Protein AF-A0A6V8P7H9-F1 (afdb_monomer_lite)

Secondary structure (DSSP, 8-state):
-HHHHHHHHHHHHTHHHHHHHHHHHHHHHHT-SS--HHHHHHHHHHHHHTT--HHHHHHH-

InterPro domains:
  IPR013822 Signal recognition particle SRP54, helical bundle [PF02881] (21-61)
  IPR036225 SRP/SRP receptor, N-terminal [SSF47364] (7-61)
  IPR042101 Signal recognition particle SRP54, N-terminal domain superfamily [G3DSA:1.20.120.140] (1-61)

Organism: NCBI:txid2754717

Sequence (61 aa):
MTEKILLDRLKQALTRSRRNLSETLNIIISRFKSVDESIWEEI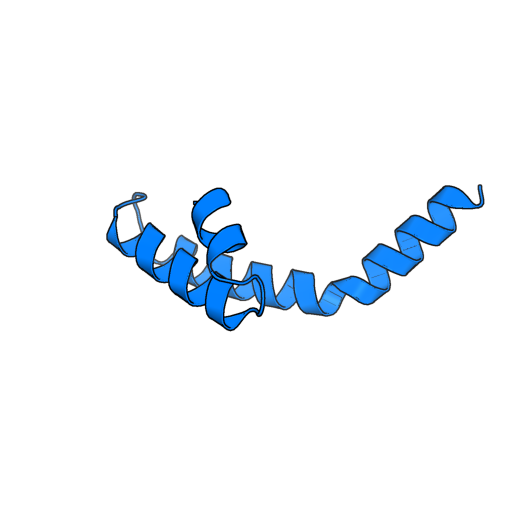EEGLILADIGVATTLYLI

Radius of gyration: 14.75 Å; chains: 1; bounding box: 39×18×34 Å

Structure (mmCIF, N/CA/C/O backbone):
data_AF-A0A6V8P7H9-F1
#
_entry.id   AF-A0A6V8P7H9-F1
#
loop_
_atom_site.group_PDB
_atom_site.id
_atom_site.type_symbol
_atom_site.label_atom_id
_atom_site.label_alt_id
_atom_site.label_comp_id
_atom_site.label_asym_id
_atom_site.label_entity_id
_atom_site.label_seq_id
_atom_site.pdbx_PDB_ins_code
_atom_site.Cartn_x
_atom_site.Cartn_y
_atom_site.Cartn_z
_atom_site.occupancy
_atom_site.B_iso_or_equiv
_atom_site.auth_seq_id
_atom_site.auth_comp_id
_atom_site.auth_asym_id
_atom_site.auth_atom_id
_atom_site.pdbx_PDB_model_num
ATOM 1 N N . MET A 1 1 ? 26.078 -12.196 -12.180 1.00 63.81 1 MET A N 1
ATOM 2 C CA . MET A 1 1 ? 26.501 -10.781 -12.020 1.00 63.81 1 MET A CA 1
ATOM 3 C C . MET A 1 1 ? 25.479 -9.801 -12.608 1.00 63.81 1 MET A C 1
ATOM 5 O O . MET A 1 1 ? 25.122 -8.854 -11.925 1.00 63.81 1 MET A O 1
ATOM 9 N N . THR A 1 2 ? 24.949 -10.044 -13.810 1.00 77.94 2 THR A N 1
ATOM 10 C CA . THR A 1 2 ? 23.986 -9.168 -14.518 1.00 77.94 2 THR A CA 1
ATOM 11 C C . THR A 1 2 ? 22.613 -9.046 -13.848 1.00 77.94 2 THR A C 1
ATOM 13 O O . THR A 1 2 ? 22.047 -7.961 -13.772 1.00 77.94 2 THR A O 1
ATOM 16 N N . GLU A 1 3 ? 22.097 -10.145 -13.304 1.00 83.31 3 GLU A N 1
ATOM 17 C CA . GLU A 1 3 ? 20.774 -10.196 -12.666 1.00 83.31 3 GLU A CA 1
ATOM 18 C C . GLU A 1 3 ? 20.695 -9.336 -11.395 1.00 83.31 3 GLU A C 1
ATOM 20 O O . GLU A 1 3 ? 19.732 -8.602 -11.186 1.00 83.31 3 GLU A O 1
ATOM 25 N N . LYS A 1 4 ? 21.771 -9.331 -10.597 1.00 88.00 4 LYS A N 1
ATOM 26 C CA . LYS A 1 4 ? 21.893 -8.481 -9.406 1.00 88.00 4 LYS A CA 1
ATOM 27 C C . LYS A 1 4 ? 21.824 -6.994 -9.771 1.00 88.00 4 LYS A C 1
ATOM 29 O O . LYS A 1 4 ? 21.092 -6.242 -9.14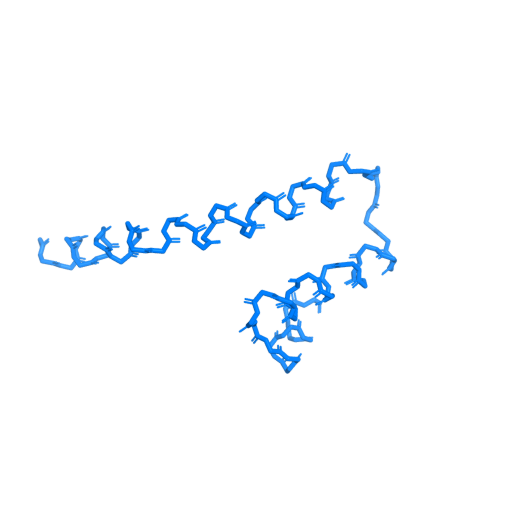1 1.00 88.00 4 LYS A O 1
ATOM 34 N N . ILE A 1 5 ? 22.520 -6.594 -10.836 1.00 93.94 5 ILE A N 1
ATOM 35 C CA . ILE A 1 5 ? 22.531 -5.208 -11.327 1.00 93.94 5 ILE A CA 1
ATOM 36 C C . ILE A 1 5 ? 21.135 -4.787 -11.810 1.00 93.94 5 ILE A C 1
ATOM 38 O O . ILE A 1 5 ? 20.704 -3.669 -11.540 1.00 93.94 5 ILE A O 1
ATOM 42 N N . LEU A 1 6 ? 20.409 -5.673 -12.499 1.00 93.94 6 LEU A N 1
ATOM 43 C CA . LEU A 1 6 ? 19.039 -5.403 -12.942 1.00 93.94 6 LEU A CA 1
ATOM 44 C C . LEU A 1 6 ? 18.090 -5.210 -11.750 1.00 93.94 6 LEU A C 1
ATOM 46 O O . LEU A 1 6 ? 17.33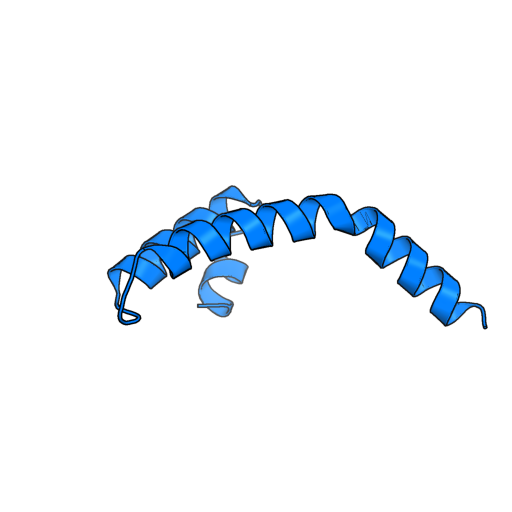7 -4.236 -11.714 1.00 93.94 6 LEU A O 1
ATOM 50 N N . LEU A 1 7 ? 18.165 -6.101 -10.760 1.00 94.81 7 LEU A N 1
ATOM 51 C CA . LEU A 1 7 ? 17.343 -6.026 -9.556 1.00 94.81 7 LEU A CA 1
ATOM 52 C C . LEU A 1 7 ? 17.646 -4.759 -8.738 1.00 94.81 7 LEU A C 1
ATOM 54 O O . LEU A 1 7 ? 16.728 -4.120 -8.225 1.00 94.81 7 LEU A O 1
ATOM 58 N N . ASP A 1 8 ? 18.916 -4.362 -8.646 1.00 95.25 8 ASP A N 1
ATOM 59 C CA . ASP A 1 8 ? 19.334 -3.150 -7.935 1.00 95.25 8 ASP A CA 1
ATOM 60 C C . ASP A 1 8 ? 18.831 -1.875 -8.636 1.00 95.25 8 ASP A C 1
ATOM 62 O O . ASP A 1 8 ? 18.333 -0.960 -7.973 1.00 95.25 8 ASP A O 1
ATOM 66 N N . ARG A 1 9 ? 18.851 -1.836 -9.977 1.00 94.44 9 ARG A N 1
ATOM 67 C CA . ARG A 1 9 ? 18.263 -0.732 -10.759 1.00 94.44 9 ARG A CA 1
ATOM 68 C C . ARG A 1 9 ? 16.744 -0.660 -10.606 1.00 94.44 9 ARG A C 1
ATOM 70 O O . ARG A 1 9 ? 16.204 0.434 -10.452 1.00 94.44 9 ARG A O 1
ATOM 77 N N . LEU A 1 10 ? 16.063 -1.807 -10.601 1.00 94.44 10 LEU A N 1
ATOM 78 C CA . LEU A 1 10 ? 14.618 -1.878 -10.374 1.00 94.44 10 LEU A CA 1
ATOM 79 C C . LEU A 1 10 ? 14.246 -1.352 -8.979 1.00 94.44 10 LEU A C 1
ATOM 81 O O . LEU A 1 10 ? 13.352 -0.519 -8.843 1.00 94.44 10 LEU A O 1
ATOM 85 N N . LYS A 1 11 ? 14.975 -1.776 -7.939 1.00 93.06 11 LYS A N 1
ATOM 86 C CA . LYS A 1 11 ? 14.784 -1.283 -6.565 1.00 93.06 11 LYS A CA 1
ATOM 87 C C . LYS A 1 11 ? 15.002 0.227 -6.460 1.00 93.06 11 LYS A C 1
ATOM 89 O O . LYS A 1 11 ? 14.219 0.901 -5.791 1.00 93.06 11 LYS A O 1
ATOM 94 N N . GLN A 1 12 ? 16.030 0.767 -7.119 1.00 95.44 12 GLN A N 1
ATOM 95 C CA . GLN A 1 12 ? 16.254 2.216 -7.172 1.00 95.44 12 GLN A CA 1
ATOM 96 C C . GLN A 1 12 ? 15.073 2.946 -7.817 1.00 95.44 12 GLN A C 1
ATOM 98 O O . GLN A 1 12 ? 14.549 3.886 -7.220 1.00 95.44 12 GLN A O 1
ATOM 103 N N . ALA A 1 13 ? 14.604 2.484 -8.978 1.00 95.31 13 ALA A N 1
ATOM 104 C CA . ALA A 1 13 ? 13.478 3.101 -9.679 1.00 95.31 13 ALA A CA 1
ATOM 105 C C . ALA A 1 13 ? 12.189 3.115 -8.834 1.00 95.31 13 ALA A C 1
ATOM 107 O O . ALA A 1 13 ? 11.457 4.102 -8.832 1.00 95.31 13 ALA A O 1
ATOM 108 N N . LEU A 1 14 ? 11.948 2.058 -8.053 1.00 95.88 14 LEU A N 1
ATOM 109 C CA . LEU A 1 14 ? 10.767 1.923 -7.193 1.00 95.88 14 LEU A CA 1
ATOM 110 C C . LEU A 1 14 ? 10.918 2.570 -5.808 1.00 95.88 14 LEU A C 1
ATOM 112 O O . LEU A 1 14 ? 9.982 2.537 -5.009 1.00 95.88 14 LEU A O 1
ATOM 116 N N . THR A 1 15 ? 12.072 3.166 -5.492 1.00 95.75 15 THR A N 1
ATOM 117 C CA . THR A 1 15 ? 12.349 3.673 -4.137 1.00 95.75 15 THR A CA 1
ATOM 118 C C . THR A 1 15 ? 11.339 4.733 -3.700 1.00 95.75 15 THR A C 1
ATOM 120 O O . THR A 1 15 ? 10.908 4.716 -2.548 1.00 95.75 15 THR A O 1
ATOM 123 N N . ARG A 1 16 ? 10.914 5.623 -4.609 1.00 92.25 16 ARG A N 1
ATOM 124 C CA . ARG A 1 16 ? 9.932 6.674 -4.301 1.00 92.25 16 ARG A CA 1
ATOM 125 C C . ARG A 1 16 ? 8.556 6.091 -3.980 1.00 92.25 16 ARG A C 1
ATOM 127 O O . ARG A 1 16 ? 7.990 6.450 -2.954 1.00 92.25 16 ARG A O 1
ATOM 134 N N . SER A 1 17 ? 8.061 5.172 -4.810 1.00 89.56 17 SER A N 1
ATOM 135 C CA . SER A 1 17 ? 6.768 4.508 -4.599 1.00 89.56 17 SER A CA 1
ATOM 136 C C . SER A 1 17 ? 6.769 3.687 -3.313 1.00 89.56 17 SER A C 1
ATOM 138 O O . SER A 1 17 ? 5.856 3.818 -2.505 1.00 89.56 17 SER A O 1
ATOM 140 N N . ARG A 1 18 ? 7.846 2.927 -3.063 1.00 91.19 18 ARG A N 1
ATOM 141 C CA . ARG A 1 18 ? 8.016 2.175 -1.814 1.00 91.19 18 ARG A CA 1
ATOM 142 C C . ARG A 1 18 ? 7.989 3.097 -0.598 1.00 91.19 18 ARG A C 1
ATOM 144 O O . ARG A 1 18 ? 7.305 2.793 0.366 1.00 91.19 18 ARG A O 1
ATOM 151 N N . ARG A 1 19 ? 8.725 4.215 -0.639 1.00 93.12 19 ARG A N 1
ATOM 152 C CA . ARG A 1 19 ? 8.770 5.178 0.468 1.00 93.12 19 ARG A CA 1
ATOM 153 C C . ARG A 1 19 ? 7.389 5.770 0.747 1.00 93.12 19 ARG A C 1
ATOM 155 O O . ARG A 1 19 ? 6.974 5.760 1.895 1.00 93.12 19 ARG A O 1
ATOM 162 N N . ASN A 1 20 ? 6.682 6.227 -0.287 1.00 88.50 20 ASN A N 1
ATOM 163 C CA . ASN A 1 20 ? 5.345 6.803 -0.133 1.00 88.50 20 ASN A CA 1
ATOM 164 C C . ASN A 1 20 ? 4.359 5.782 0.462 1.00 88.50 20 ASN A C 1
ATOM 166 O O . ASN A 1 20 ? 3.647 6.110 1.402 1.00 88.50 20 ASN A O 1
ATOM 170 N N . LEU A 1 21 ? 4.372 4.535 -0.027 1.00 87.56 21 LEU A N 1
ATOM 171 C CA . LEU A 1 21 ? 3.527 3.466 0.512 1.00 87.56 21 LEU A CA 1
ATOM 172 C C . LEU A 1 2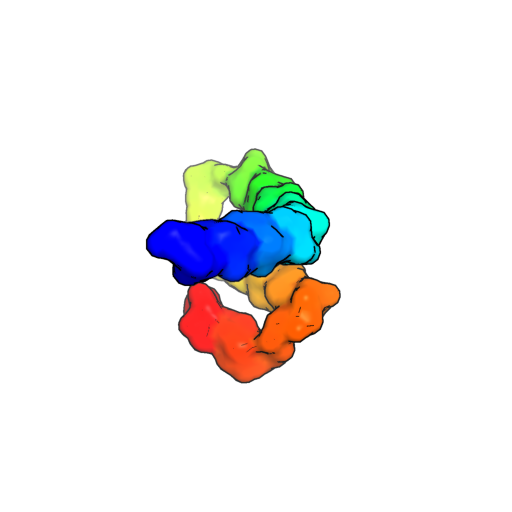1 ? 3.858 3.173 1.983 1.00 87.56 21 LEU A C 1
ATOM 174 O O . LEU A 1 21 ? 2.961 3.100 2.816 1.00 87.56 21 LEU A O 1
ATOM 178 N N . SER A 1 22 ? 5.144 3.038 2.321 1.00 88.19 22 SER A N 1
ATOM 179 C CA . SER A 1 22 ? 5.573 2.799 3.703 1.00 88.19 22 SER A CA 1
ATOM 180 C C . SER A 1 22 ? 5.233 3.959 4.639 1.00 88.19 22 SER A C 1
ATOM 182 O O . SER A 1 22 ? 4.883 3.714 5.787 1.00 88.19 22 SER A O 1
ATOM 184 N N . GLU A 1 23 ? 5.326 5.210 4.182 1.00 89.94 23 GLU A N 1
ATOM 185 C CA . GLU A 1 23 ? 4.938 6.388 4.968 1.00 89.94 23 GLU A CA 1
ATOM 186 C C . GLU A 1 23 ? 3.432 6.389 5.261 1.00 89.94 23 GLU A C 1
ATOM 188 O O . GLU A 1 23 ? 3.053 6.537 6.422 1.00 89.94 23 GLU A O 1
ATOM 193 N N . THR A 1 24 ? 2.588 6.130 4.256 1.00 83.94 24 THR A N 1
ATOM 194 C CA . THR A 1 24 ? 1.133 5.998 4.434 1.00 83.94 24 THR A CA 1
ATOM 195 C C . THR A 1 24 ? 0.786 4.879 5.417 1.00 83.94 24 THR A C 1
ATOM 197 O O . THR A 1 24 ? 0.077 5.118 6.392 1.00 83.94 24 THR A O 1
ATOM 200 N N . LEU A 1 25 ? 1.347 3.680 5.225 1.00 81.69 25 LEU A N 1
ATOM 201 C CA . LEU A 1 25 ? 1.091 2.536 6.105 1.00 81.69 25 LEU A CA 1
ATOM 202 C C . LEU A 1 25 ? 1.572 2.791 7.537 1.00 81.69 25 LEU A C 1
ATOM 204 O O . LEU A 1 25 ? 0.868 2.466 8.485 1.00 81.69 25 LEU A O 1
ATOM 208 N N . ASN A 1 26 ? 2.738 3.414 7.717 1.00 84.75 26 ASN A N 1
ATOM 209 C CA . ASN A 1 26 ? 3.236 3.751 9.049 1.00 84.75 26 ASN A CA 1
ATOM 210 C C . ASN A 1 26 ? 2.335 4.762 9.761 1.00 84.75 26 ASN A C 1
ATOM 212 O O . ASN A 1 26 ? 2.128 4.629 10.964 1.00 84.75 26 ASN A O 1
ATOM 216 N N . ILE A 1 27 ? 1.788 5.755 9.051 1.00 84.25 27 ILE A N 1
ATOM 217 C CA . ILE A 1 27 ? 0.842 6.713 9.638 1.00 84.25 27 ILE A CA 1
ATOM 218 C C . ILE A 1 27 ? -0.409 5.983 10.131 1.00 84.25 27 ILE A C 1
ATOM 220 O O . ILE A 1 27 ? -0.800 6.200 11.277 1.00 84.25 27 ILE A O 1
ATOM 224 N N . ILE A 1 28 ? -0.976 5.093 9.311 1.00 77.69 28 ILE A N 1
ATOM 225 C CA . ILE A 1 28 ? -2.160 4.294 9.657 1.00 77.69 28 ILE A CA 1
ATOM 226 C C . ILE A 1 28 ? -1.859 3.400 10.871 1.00 77.69 28 ILE A C 1
ATOM 228 O O . ILE A 1 28 ? -2.529 3.486 11.896 1.00 77.69 28 ILE A O 1
ATOM 232 N N . ILE A 1 29 ? -0.776 2.618 10.820 1.00 77.12 29 ILE A N 1
ATOM 233 C CA . ILE A 1 29 ? -0.406 1.659 11.874 1.00 77.12 29 ILE A CA 1
ATOM 234 C C . ILE A 1 29 ? -0.035 2.363 13.191 1.00 77.12 29 ILE A C 1
ATOM 236 O O . ILE A 1 29 ? -0.375 1.883 14.270 1.00 77.12 29 ILE A O 1
ATOM 240 N N . SER A 1 30 ? 0.650 3.511 13.134 1.00 78.94 30 SER A N 1
ATOM 241 C CA . SER A 1 30 ? 1.122 4.227 14.334 1.00 78.94 30 SER A CA 1
ATOM 242 C C . SER A 1 30 ? 0.005 4.775 15.225 1.00 78.94 30 SER A C 1
ATOM 244 O O . SER A 1 30 ? 0.255 5.108 16.385 1.00 78.94 30 SER A O 1
ATOM 246 N N . ARG A 1 31 ? -1.220 4.884 14.702 1.00 72.25 31 ARG A N 1
ATOM 247 C CA . ARG A 1 31 ? -2.360 5.460 15.417 1.00 72.25 31 ARG A CA 1
ATOM 248 C C . ARG A 1 31 ? -3.060 4.475 16.360 1.00 72.25 31 ARG A C 1
ATOM 250 O O . ARG A 1 31 ? -3.851 4.937 17.181 1.00 72.25 31 ARG A O 1
ATOM 257 N N . PHE A 1 32 ? -2.758 3.168 16.327 1.00 65.38 32 PHE A N 1
ATOM 258 C CA . PHE A 1 32 ? -3.626 2.173 16.977 1.00 65.38 32 PHE A CA 1
ATOM 259 C C . PHE A 1 32 ? -2.916 1.087 17.802 1.00 65.38 32 PHE A C 1
ATOM 261 O O . PHE A 1 32 ? -1.810 0.643 17.505 1.00 65.38 32 PHE A O 1
ATOM 268 N N . LYS A 1 33 ? -3.589 0.661 18.885 1.00 61.66 33 LYS A N 1
ATOM 269 C CA . LYS A 1 33 ? -3.137 -0.384 19.827 1.00 61.66 33 LYS A CA 1
ATOM 270 C C . LYS A 1 33 ? -3.519 -1.813 19.400 1.00 61.66 33 LYS A C 1
ATOM 272 O O . LYS A 1 33 ? -2.949 -2.758 19.939 1.00 61.66 33 LYS A O 1
ATOM 277 N N . SER A 1 34 ? -4.471 -1.974 18.479 1.00 66.12 34 SER A N 1
ATOM 278 C CA . SER A 1 34 ? -4.981 -3.259 17.977 1.00 66.12 34 SER A CA 1
ATOM 279 C C . SER A 1 34 ? -5.540 -3.093 16.562 1.00 66.12 34 SER A C 1
ATOM 281 O O . SER A 1 34 ? -6.063 -2.028 16.255 1.00 66.12 34 SER A O 1
ATOM 283 N N . VAL A 1 35 ? -5.431 -4.128 15.723 1.00 71.56 35 VAL A N 1
ATOM 284 C CA . VAL A 1 35 ? -5.965 -4.136 14.349 1.00 71.56 35 VAL A CA 1
ATOM 285 C C . VAL A 1 35 ? -7.468 -4.445 14.389 1.00 71.56 35 VAL A C 1
ATOM 287 O O . VAL A 1 35 ? -7.842 -5.524 14.848 1.00 71.56 35 VAL A O 1
ATOM 290 N N . ASP A 1 36 ? -8.311 -3.513 13.943 1.00 79.44 36 ASP A N 1
ATOM 291 C CA . ASP A 1 36 ? -9.773 -3.635 13.864 1.00 79.44 36 ASP A CA 1
ATOM 292 C C . ASP A 1 36 ? -10.294 -3.370 12.436 1.00 79.44 36 ASP A C 1
ATOM 294 O O . ASP A 1 36 ? -9.519 -3.066 11.531 1.00 79.44 36 ASP A O 1
ATOM 298 N N . GLU A 1 37 ? -11.601 -3.542 12.220 1.00 84.25 37 GLU A N 1
ATOM 299 C CA . GLU A 1 37 ? -12.259 -3.403 10.908 1.00 84.25 37 GLU A CA 1
ATOM 300 C C . GLU A 1 37 ? -12.073 -2.005 10.294 1.00 84.25 37 GLU A C 1
ATOM 302 O O . GLU A 1 37 ? -11.842 -1.891 9.094 1.00 84.25 37 GLU A O 1
ATOM 307 N N . SER A 1 38 ? -12.040 -0.952 11.120 1.00 83.25 38 SER A N 1
ATOM 308 C CA . SER A 1 38 ? -11.850 0.426 10.646 1.00 83.25 38 SER A CA 1
ATOM 309 C C . SER A 1 38 ? -10.461 0.664 10.044 1.00 83.25 38 SER A C 1
ATOM 311 O O . SER A 1 38 ? -10.306 1.445 9.108 1.00 83.25 38 SER A O 1
ATOM 313 N N . ILE A 1 39 ? -9.444 -0.063 10.521 1.00 81.31 39 ILE A N 1
ATOM 314 C CA . ILE A 1 39 ? -8.090 -0.006 9.954 1.00 81.31 39 ILE A CA 1
ATOM 315 C C . ILE A 1 39 ? -8.049 -0.665 8.578 1.00 81.31 39 ILE A C 1
ATOM 317 O O . ILE A 1 39 ? -7.364 -0.169 7.683 1.00 81.31 39 ILE A O 1
ATOM 321 N N . TRP A 1 40 ? -8.757 -1.780 8.401 1.00 86.69 40 TRP A N 1
ATOM 322 C CA . TRP A 1 40 ? -8.811 -2.456 7.107 1.00 86.69 40 TRP A CA 1
ATOM 323 C C . TRP A 1 40 ? -9.482 -1.581 6.046 1.00 86.69 40 TRP A C 1
ATOM 325 O O . TRP A 1 40 ? -8.969 -1.512 4.930 1.00 86.69 40 TRP A O 1
ATOM 335 N N . GLU A 1 41 ? -10.518 -0.825 6.417 1.00 89.56 41 GLU A N 1
ATOM 336 C CA . GLU A 1 41 ? -11.140 0.180 5.545 1.00 89.56 41 GLU A CA 1
ATOM 337 C C . GLU A 1 41 ? -10.168 1.323 5.177 1.00 89.56 41 GLU A C 1
ATOM 339 O O . GLU A 1 41 ? -10.032 1.661 4.000 1.00 89.56 41 GLU A O 1
ATOM 344 N N . GLU A 1 42 ? -9.420 1.884 6.142 1.00 87.50 42 GLU A N 1
ATOM 345 C CA . GLU A 1 42 ? -8.422 2.935 5.857 1.00 87.50 42 GLU A CA 1
ATOM 346 C C . GLU A 1 42 ? -7.282 2.433 4.945 1.00 87.50 42 GLU A C 1
ATOM 348 O O . GLU A 1 42 ? -6.777 3.167 4.086 1.00 87.50 42 GLU A O 1
ATOM 353 N N . ILE A 1 43 ? -6.862 1.174 5.111 1.00 87.38 43 ILE A N 1
ATOM 354 C CA . ILE A 1 43 ? -5.846 0.542 4.259 1.00 87.38 43 ILE A CA 1
ATOM 355 C C . ILE A 1 43 ? -6.396 0.306 2.850 1.00 87.38 43 ILE A C 1
ATOM 357 O O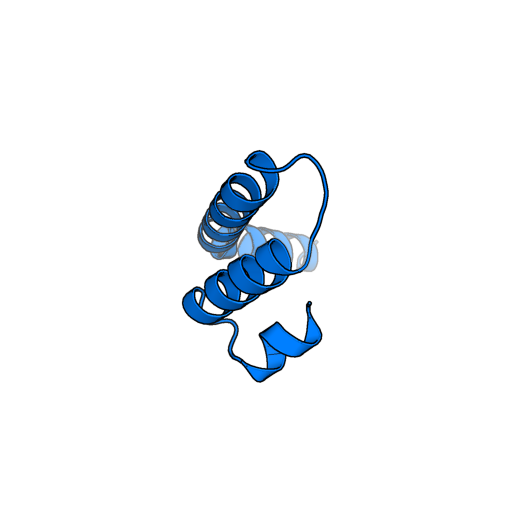 . ILE A 1 43 ? -5.692 0.589 1.879 1.00 87.38 43 ILE A O 1
ATOM 361 N N . GLU A 1 44 ? -7.631 -0.182 2.724 1.00 91.94 44 GLU A N 1
ATOM 362 C CA . GLU A 1 44 ? -8.299 -0.373 1.436 1.00 91.94 44 GLU A CA 1
ATOM 363 C C . GLU A 1 44 ? -8.345 0.939 0.642 1.00 91.94 44 GLU A C 1
ATOM 365 O O . GLU A 1 44 ? -7.877 0.996 -0.502 1.00 91.94 44 GLU A O 1
ATOM 370 N N . GLU A 1 45 ? -8.821 2.017 1.270 1.00 91.62 45 GLU A N 1
ATOM 371 C CA . GLU A 1 45 ? -8.887 3.342 0.651 1.00 91.62 45 GLU A CA 1
ATOM 372 C C . GLU A 1 45 ? -7.490 3.833 0.235 1.00 91.62 45 GLU A C 1
ATOM 374 O O . GLU A 1 45 ? -7.281 4.265 -0.905 1.00 91.62 45 GLU A O 1
ATOM 379 N N . GLY A 1 46 ? -6.500 3.695 1.124 1.00 88.38 46 GLY A N 1
ATOM 380 C CA . GLY A 1 46 ? -5.118 4.085 0.854 1.00 88.38 46 GLY A CA 1
ATOM 381 C C . GLY A 1 46 ? -4.486 3.331 -0.321 1.00 88.38 46 GLY A C 1
ATOM 382 O O . GLY A 1 46 ? -3.749 3.927 -1.111 1.00 88.38 46 GLY A O 1
ATOM 383 N N . LEU A 1 47 ? -4.781 2.037 -0.472 1.00 89.25 47 LEU A N 1
ATOM 384 C CA . LEU A 1 47 ? -4.289 1.216 -1.581 1.00 89.25 47 LEU A CA 1
ATOM 385 C C . LEU A 1 47 ? -4.966 1.584 -2.906 1.00 89.25 47 LEU A C 1
ATOM 387 O O . LEU A 1 47 ? -4.292 1.671 -3.935 1.00 89.25 47 LEU A O 1
ATOM 391 N N . ILE A 1 48 ? -6.273 1.854 -2.895 1.00 92.19 48 ILE A N 1
ATOM 392 C CA . ILE A 1 48 ? -7.003 2.299 -4.090 1.00 92.19 48 ILE A CA 1
ATOM 393 C C . ILE A 1 48 ? -6.460 3.648 -4.584 1.00 92.19 48 ILE A C 1
ATOM 395 O O . ILE A 1 48 ? -6.175 3.785 -5.774 1.00 92.19 48 ILE A O 1
ATOM 399 N N . LEU A 1 49 ? -6.240 4.610 -3.680 1.00 90.31 49 LEU A N 1
ATOM 400 C CA . LEU A 1 49 ? -5.663 5.924 -4.003 1.00 90.31 49 LEU A CA 1
ATOM 401 C C . LEU A 1 49 ? -4.207 5.853 -4.487 1.00 90.31 49 LEU A C 1
ATOM 403 O O . LEU A 1 49 ? -3.724 6.782 -5.132 1.00 90.31 49 LEU A O 1
ATOM 407 N N . ALA A 1 50 ? -3.503 4.762 -4.184 1.00 88.81 50 ALA A N 1
ATOM 408 C CA . ALA A 1 50 ? -2.138 4.509 -4.630 1.00 88.81 50 ALA A CA 1
ATOM 409 C C . ALA A 1 50 ? -2.053 3.803 -6.001 1.00 88.81 50 ALA A C 1
ATOM 411 O O . ALA A 1 50 ? -0.997 3.265 -6.336 1.00 88.81 50 ALA A O 1
ATOM 412 N N . ASP A 1 51 ? -3.140 3.793 -6.782 1.00 92.00 51 ASP A N 1
ATOM 413 C CA . ASP A 1 51 ? -3.239 3.168 -8.111 1.00 92.00 51 ASP A CA 1
ATOM 414 C C . ASP A 1 51 ? -3.031 1.634 -8.117 1.00 92.00 51 ASP A C 1
ATOM 416 O O . ASP A 1 51 ? -2.640 1.049 -9.129 1.00 92.00 51 ASP A O 1
ATOM 420 N N . ILE A 1 52 ? -3.314 0.945 -7.003 1.00 90.50 52 ILE A N 1
ATOM 421 C CA . ILE A 1 52 ? -3.243 -0.531 -6.913 1.00 90.50 52 ILE A CA 1
ATOM 422 C C . ILE A 1 52 ? -4.453 -1.199 -7.597 1.00 90.50 52 ILE A C 1
ATOM 424 O O . ILE A 1 52 ? -4.336 -2.283 -8.181 1.00 90.50 52 ILE A O 1
ATOM 428 N N . GLY A 1 53 ? -5.606 -0.525 -7.568 1.00 93.06 53 GLY A N 1
ATOM 429 C CA . GLY A 1 53 ? -6.864 -0.973 -8.167 1.00 93.06 53 GLY A CA 1
ATOM 430 C C . GLY A 1 53 ? -7.707 -1.869 -7.253 1.00 93.06 53 GLY A C 1
ATOM 431 O O . GLY A 1 53 ? -7.188 -2.677 -6.491 1.00 93.06 53 GLY A O 1
ATOM 432 N N . VAL A 1 54 ? -9.034 -1.756 -7.382 1.00 94.00 54 VAL A N 1
ATOM 433 C CA . VAL A 1 54 ? -10.030 -2.368 -6.476 1.00 94.00 54 VAL A CA 1
ATOM 434 C C . VAL A 1 54 ? -9.856 -3.882 -6.324 1.00 94.00 54 VAL A C 1
ATOM 436 O O . VAL A 1 54 ? -9.764 -4.386 -5.211 1.00 94.00 54 VAL A O 1
ATOM 439 N N . ALA A 1 55 ? -9.770 -4.620 -7.435 1.00 96.31 55 ALA A N 1
ATOM 440 C CA . ALA A 1 55 ? -9.666 -6.081 -7.395 1.00 96.31 55 ALA A CA 1
ATOM 441 C C . ALA A 1 55 ? -8.378 -6.563 -6.707 1.00 96.31 55 ALA A C 1
ATOM 443 O O . ALA A 1 55 ? -8.395 -7.553 -5.981 1.00 96.31 55 ALA A O 1
ATOM 444 N N . THR A 1 56 ? -7.267 -5.858 -6.931 1.00 92.94 56 THR A N 1
ATOM 445 C CA . THR A 1 56 ? -5.979 -6.177 -6.307 1.00 92.94 56 THR A CA 1
ATOM 446 C C . THR A 1 56 ? -5.993 -5.816 -4.828 1.00 92.94 56 THR A C 1
ATOM 448 O O . THR A 1 56 ? -5.500 -6.592 -4.017 1.00 92.94 56 THR A O 1
ATOM 451 N N . THR A 1 57 ? -6.577 -4.673 -4.465 1.00 94.00 57 THR A N 1
ATOM 452 C CA . THR A 1 57 ? -6.716 -4.253 -3.070 1.00 94.00 57 THR A CA 1
ATOM 453 C C . THR A 1 57 ? -7.510 -5.275 -2.257 1.00 94.00 57 THR A C 1
ATOM 455 O O . THR A 1 57 ? -7.001 -5.739 -1.245 1.00 94.00 57 THR A O 1
ATOM 458 N N . LEU A 1 58 ? -8.679 -5.711 -2.743 1.00 93.69 58 LEU A N 1
ATOM 459 C CA . LEU A 1 58 ? -9.523 -6.716 -2.074 1.00 93.69 58 LEU A CA 1
ATOM 460 C C . LEU A 1 58 ? -8.847 -8.086 -1.905 1.00 93.69 58 LEU A C 1
ATOM 462 O O . LEU A 1 58 ? -9.243 -8.866 -1.051 1.00 93.69 58 LEU A O 1
ATOM 46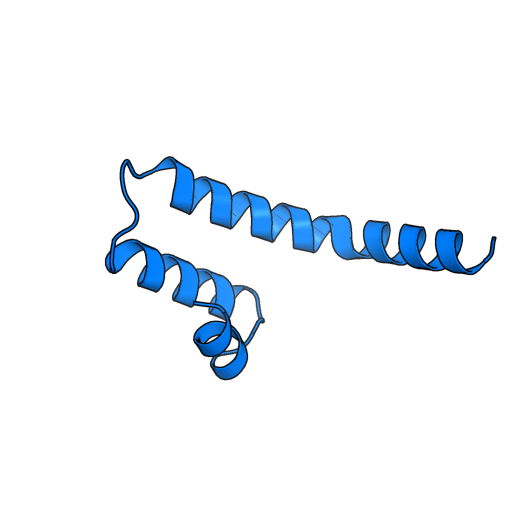6 N N . TYR A 1 59 ? -7.857 -8.412 -2.739 1.00 93.56 59 TYR A N 1
ATOM 467 C CA . TYR A 1 59 ? -7.076 -9.643 -2.602 1.00 93.56 59 TYR A CA 1
ATOM 468 C C . TYR A 1 59 ? -5.990 -9.544 -1.515 1.00 93.56 59 TYR A C 1
ATOM 470 O O . TYR A 1 59 ? -5.538 -10.566 -1.001 1.00 93.56 59 TYR A O 1
ATOM 478 N N . LEU A 1 60 ? -5.515 -8.330 -1.218 1.00 84.94 60 LEU A N 1
ATOM 479 C CA . LEU A 1 60 ? -4.397 -8.084 -0.303 1.00 84.94 60 LEU A CA 1
ATOM 480 C C . LEU A 1 60 ? -4.820 -7.923 1.161 1.00 84.94 60 LEU A C 1
ATOM 482 O O . LEU A 1 60 ? -3.962 -8.098 2.031 1.00 84.94 60 LEU A O 1
ATOM 486 N N . ILE A 1 61 ? -6.076 -7.544 1.408 1.00 81.38 61 ILE A N 1
ATOM 487 C CA . ILE A 1 61 ? -6.642 -7.290 2.741 1.00 81.38 61 ILE A CA 1
ATOM 488 C C . ILE A 1 61 ? -7.404 -8.501 3.280 1.00 81.38 61 ILE A C 1
ATOM 490 O O . ILE A 1 61 ? -8.057 -9.205 2.478 1.00 81.38 61 ILE A O 1
#

Foldseek 3Di:
DVVVVVVVVVCVVCVVLVVVLVVQLCVLVVVDPDDDPVSLVSQLVVCVVSVCDNVNSVVVD

pLDDT: mean 86.87, std 8.43, range [61.66, 96.31]